Protein AF-A0A376Y5E3-F1 (afdb_monomer)

Nearest PDB structures (foldseek):
  1ylo-assembly1_A  TM=1.004E+00  e=1.502E-27  Shigella flexneri 2a str. 2457T
  5ds0-assembly1_I  TM=9.611E-01  e=4.046E-14  Thaumarchaeota archaeon SCGC AB-539-E09
  5ds0-assembly1_F  TM=9.368E-01  e=1.745E-14  Thaumarchaeota archaeon SCGC AB-539-E09
  5ds0-assembly1_B  TM=9.381E-01  e=6.363E-14  Thaumarchaeota archaeon SCGC AB-539-E09
  5ds0-assembly1_C  TM=9.372E-01  e=5.964E-14  Thaumarchaeota archaeon SCGC AB-539-E09

Structure (mmCIF, N/CA/C/O backbone):
data_AF-A0A376Y5E3-F1
#
_entry.id   AF-A0A376Y5E3-F1
#
loop_
_atom_site.group_PDB
_atom_site.id
_atom_site.type_symbol
_atom_site.label_atom_id
_atom_site.label_alt_id
_atom_site.label_comp_id
_atom_site.label_asym_id
_atom_site.label_entity_id
_atom_site.label_seq_id
_atom_site.pdbx_PDB_ins_code
_atom_site.Cartn_x
_atom_site.Cartn_y
_atom_site.Cartn_z
_atom_site.occupancy
_atom_site.B_iso_or_equiv
_atom_site.auth_seq_id
_atom_site.auth_comp_id
_atom_site.auth_asym_id
_atom_site.auth_atom_id
_atom_site.pdbx_PDB_model_num
ATOM 1 N N . MET A 1 1 ? -12.452 2.217 -2.341 1.00 83.38 1 MET A N 1
ATOM 2 C CA . MET A 1 1 ? -13.025 3.380 -3.061 1.00 83.38 1 MET A CA 1
ATOM 3 C C . MET A 1 1 ? -12.065 3.781 -4.173 1.00 83.38 1 MET A C 1
ATOM 5 O O . MET A 1 1 ? -10.904 3.414 -4.066 1.00 83.38 1 MET A O 1
ATOM 9 N N . ALA A 1 2 ? -12.509 4.518 -5.190 1.00 93.88 2 ALA A N 1
ATOM 10 C CA . ALA A 1 2 ? -11.616 5.167 -6.154 1.00 93.88 2 ALA A CA 1
ATOM 11 C C . ALA A 1 2 ? -11.701 6.690 -5.954 1.00 93.88 2 ALA A C 1
ATOM 13 O O . ALA A 1 2 ? -12.801 7.244 -5.995 1.00 93.88 2 ALA A O 1
ATOM 14 N N . SER A 1 3 ? -10.572 7.344 -5.672 1.00 96.19 3 SER A N 1
ATOM 15 C CA . SER A 1 3 ? -10.446 8.800 -5.514 1.00 96.19 3 SER A CA 1
ATOM 16 C C . SER A 1 3 ? -10.089 9.466 -6.855 1.00 96.19 3 SER A C 1
ATOM 18 O O . SER A 1 3 ? -9.588 8.824 -7.773 1.00 96.19 3 SER A O 1
ATOM 20 N N . SER A 1 4 ? -10.378 10.764 -6.993 1.00 95.75 4 SER A N 1
ATOM 21 C CA . SER A 1 4 ? -10.021 11.565 -8.177 1.00 95.75 4 SER A CA 1
ATOM 22 C C . SER A 1 4 ? -8.809 12.453 -7.906 1.00 95.75 4 SER A C 1
ATOM 24 O O . SER A 1 4 ? -8.643 12.956 -6.798 1.00 95.75 4 SER A O 1
ATOM 26 N N . SER A 1 5 ? -8.044 12.787 -8.948 1.00 95.75 5 SER A N 1
ATOM 27 C CA . SER A 1 5 ? -7.111 13.927 -8.919 1.00 95.75 5 SER A CA 1
ATOM 28 C C . SER A 1 5 ? -6.015 13.844 -7.842 1.00 95.75 5 SER A C 1
ATOM 30 O O . SER A 1 5 ? -5.636 14.871 -7.274 1.00 95.75 5 SER A O 1
ATOM 32 N N . GLU A 1 6 ? -5.525 12.636 -7.560 1.00 95.56 6 GLU A N 1
ATOM 33 C CA . GLU A 1 6 ? -4.389 12.399 -6.659 1.00 95.56 6 GLU A CA 1
ATOM 34 C C . GLU A 1 6 ? -3.111 13.050 -7.225 1.00 95.56 6 GLU A C 1
ATOM 36 O O . GLU A 1 6 ? -2.536 13.922 -6.574 1.00 95.56 6 GLU A O 1
ATOM 41 N N . GLU A 1 7 ? -2.824 12.809 -8.507 1.00 94.44 7 GLU A N 1
ATOM 42 C CA . GLU A 1 7 ? -1.647 13.305 -9.249 1.00 94.44 7 GLU A CA 1
ATOM 43 C C . GLU A 1 7 ? -1.469 14.839 -9.260 1.00 94.44 7 GLU A C 1
ATOM 45 O O . GLU A 1 7 ? -0.416 15.367 -9.614 1.00 94.44 7 GLU A O 1
ATOM 50 N N . VAL A 1 8 ? -2.510 15.596 -8.894 1.00 94.00 8 VAL A N 1
ATOM 51 C CA . VAL A 1 8 ? -2.497 17.072 -8.826 1.00 94.00 8 VAL A CA 1
ATOM 52 C C . VAL A 1 8 ? -2.658 17.608 -7.397 1.00 94.00 8 VAL A C 1
ATOM 54 O O . VAL A 1 8 ? -3.041 18.773 -7.200 1.00 94.00 8 VAL A O 1
ATOM 57 N N . GLY A 1 9 ? -2.390 16.762 -6.398 1.00 89.56 9 GLY A N 1
ATOM 58 C CA . GLY A 1 9 ? -2.278 17.133 -4.988 1.00 89.56 9 GLY A CA 1
ATOM 59 C C . GLY A 1 9 ? -3.261 16.431 -4.051 1.00 89.56 9 GLY A C 1
ATOM 60 O O . GLY A 1 9 ? -3.862 17.109 -3.219 1.00 89.56 9 GLY A O 1
ATOM 61 N N . LEU A 1 10 ? -3.443 15.112 -4.181 1.00 89.19 10 LEU A N 1
ATOM 62 C CA . LEU A 1 10 ? -4.140 14.253 -3.202 1.00 89.19 10 LEU A CA 1
ATOM 63 C C . LEU A 1 10 ? -5.608 14.654 -2.940 1.00 89.19 10 LEU A C 1
ATOM 65 O O . LEU A 1 10 ? -6.164 14.478 -1.850 1.00 89.19 10 LEU A O 1
ATOM 69 N N . ARG A 1 11 ? -6.248 15.292 -3.930 1.00 92.38 11 ARG A N 1
ATOM 70 C CA . ARG A 1 11 ? -7.493 16.054 -3.717 1.00 92.38 11 ARG A CA 1
ATOM 71 C C . ARG A 1 11 ? -8.679 15.145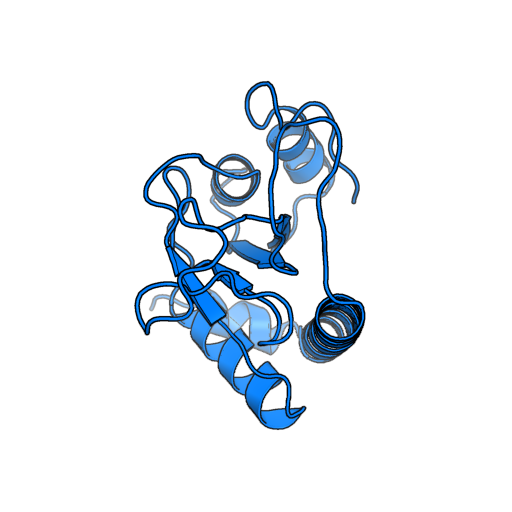 -3.405 1.00 92.38 11 ARG A C 1
ATOM 73 O O . ARG A 1 11 ? -9.452 15.393 -2.475 1.00 92.38 11 ARG A O 1
ATOM 80 N N . GLY A 1 12 ? -8.840 14.092 -4.201 1.00 96.62 12 GLY A N 1
ATOM 81 C CA . GLY A 1 12 ? -9.919 13.125 -4.042 1.00 96.62 12 GLY A CA 1
ATOM 82 C C . GLY A 1 12 ? -9.771 12.295 -2.778 1.00 96.62 12 GLY A C 1
ATOM 83 O O . GLY A 1 12 ? -10.785 12.039 -2.134 1.00 96.62 12 GLY A O 1
ATOM 84 N N . GLY A 1 13 ? -8.544 11.939 -2.381 1.00 96.62 13 GLY A N 1
ATOM 85 C CA . GLY A 1 13 ? -8.288 11.234 -1.125 1.00 96.62 13 GLY A CA 1
ATOM 86 C C . GLY A 1 13 ? -8.876 11.985 0.067 1.00 96.62 13 GLY A C 1
ATOM 87 O O . GLY A 1 13 ? -9.609 11.409 0.872 1.00 96.62 13 GLY A O 1
ATOM 88 N N . GLN A 1 14 ? -8.680 13.304 0.120 1.00 96.88 14 GLN A N 1
ATOM 89 C CA . GLN A 1 14 ? -9.198 14.138 1.205 1.00 96.88 14 GLN A CA 1
ATOM 90 C C . GLN A 1 14 ? -10.737 14.181 1.272 1.00 96.88 14 GLN A C 1
ATOM 92 O O . GLN A 1 14 ? -11.332 14.139 2.350 1.00 96.88 14 GLN A O 1
ATOM 97 N N . THR A 1 15 ? -11.405 14.318 0.127 1.00 97.56 15 THR A N 1
ATOM 98 C CA . THR A 1 15 ? -12.873 14.450 0.075 1.00 97.56 15 THR A CA 1
ATOM 99 C C . THR A 1 15 ? -13.569 13.107 0.260 1.00 97.56 15 THR A C 1
ATOM 101 O O . THR A 1 15 ? -14.512 13.010 1.047 1.00 97.56 15 THR A O 1
ATOM 104 N N . ALA A 1 16 ? -13.069 12.059 -0.392 1.00 97.94 16 ALA A N 1
ATOM 105 C CA . ALA A 1 16 ? -13.627 10.719 -0.296 1.00 97.94 16 ALA A CA 1
ATOM 106 C C . ALA A 1 16 ? -13.464 10.131 1.115 1.00 97.94 16 ALA A C 1
ATOM 108 O O . ALA A 1 16 ? -14.412 9.550 1.642 1.00 97.94 16 ALA A O 1
ATOM 109 N N . THR A 1 17 ? -12.325 10.361 1.781 1.00 98.38 17 THR A N 1
ATOM 110 C CA . THR A 1 17 ? -12.116 9.882 3.161 1.00 98.38 17 THR A CA 1
ATOM 111 C C . THR A 1 17 ? -13.077 10.537 4.138 1.00 98.38 17 THR A C 1
ATOM 113 O O . THR A 1 17 ? -13.621 9.850 4.993 1.00 98.38 17 THR A O 1
ATOM 116 N N . ARG A 1 18 ? -13.369 11.838 3.993 1.00 97.75 18 ARG A N 1
ATOM 117 C CA . ARG A 1 18 ? -14.396 12.496 4.821 1.00 97.75 18 ARG A CA 1
ATOM 118 C C . ARG A 1 18 ? -15.781 11.898 4.595 1.00 97.75 18 ARG A C 1
ATOM 120 O O . ARG A 1 18 ? -16.518 11.709 5.554 1.00 97.75 18 ARG A O 1
ATOM 127 N N . ALA A 1 19 ? -16.127 11.598 3.345 1.00 98.06 19 ALA A N 1
ATOM 128 C CA . ALA A 1 19 ? -17.429 11.025 3.016 1.00 98.06 19 ALA A CA 1
ATOM 129 C C . ALA A 1 19 ? -17.612 9.616 3.608 1.00 98.06 19 ALA A C 1
ATOM 131 O O . ALA A 1 19 ? -18.706 9.284 4.055 1.00 98.06 19 ALA A O 1
ATOM 132 N N . VAL A 1 20 ? -16.549 8.804 3.626 1.00 98.38 20 VAL A N 1
ATOM 133 C CA . VAL A 1 20 ? -16.571 7.434 4.169 1.00 98.38 20 VAL A CA 1
ATOM 134 C C . VAL A 1 20 ? -16.375 7.399 5.689 1.00 98.38 20 VAL A C 1
ATOM 136 O O . VAL A 1 20 ? -17.001 6.581 6.351 1.00 98.38 20 VAL A O 1
ATOM 139 N N . SER A 1 21 ? -15.530 8.277 6.237 1.00 98.19 21 SER A N 1
ATOM 140 C CA . SER A 1 21 ? -15.125 8.321 7.653 1.00 98.19 21 SER A CA 1
ATOM 141 C C . SER A 1 21 ? -14.654 6.960 8.214 1.00 98.19 21 SER A C 1
ATOM 143 O O . SER A 1 21 ? -15.299 6.420 9.111 1.00 98.19 21 SER A O 1
ATOM 145 N N . PRO A 1 22 ? -13.562 6.370 7.681 1.00 98.25 22 PRO A N 1
ATOM 146 C CA . PRO A 1 22 ? -13.110 5.034 8.075 1.00 98.25 22 PRO A CA 1
ATOM 147 C C . PRO A 1 22 ? -12.326 5.014 9.400 1.00 98.25 22 PRO A C 1
ATOM 149 O O . PRO A 1 22 ? -11.613 5.963 9.719 1.00 98.25 22 PRO A O 1
ATOM 152 N N . ASP A 1 23 ? -12.377 3.879 10.107 1.00 98.50 23 ASP A N 1
ATOM 153 C CA . ASP A 1 23 ? -11.571 3.624 11.315 1.00 98.50 23 ASP A CA 1
ATOM 154 C C . ASP A 1 23 ? -10.107 3.250 10.999 1.00 98.50 23 ASP A C 1
ATOM 156 O O . ASP A 1 23 ? -9.210 3.498 11.799 1.00 98.50 23 ASP A O 1
ATOM 160 N N . VAL A 1 24 ? -9.858 2.636 9.836 1.00 98.56 24 VAL A N 1
ATOM 161 C CA . VAL A 1 24 ? -8.529 2.273 9.307 1.00 98.56 24 VAL A CA 1
ATOM 162 C C . VAL A 1 24 ? -8.554 2.437 7.790 1.00 98.56 24 VAL A C 1
ATOM 164 O O . VAL A 1 24 ? -9.556 2.112 7.149 1.00 98.56 24 VAL A O 1
ATOM 167 N N . ALA A 1 25 ? -7.451 2.894 7.197 1.00 98.62 25 ALA A N 1
ATOM 168 C CA . ALA A 1 25 ? -7.308 3.006 5.750 1.00 98.62 25 ALA A CA 1
ATOM 169 C C . ALA A 1 25 ? -6.084 2.245 5.219 1.00 98.62 25 ALA A C 1
ATOM 171 O O . ALA A 1 25 ? -4.981 2.324 5.757 1.00 98.62 25 ALA A O 1
ATOM 172 N N . ILE A 1 26 ? -6.284 1.539 4.107 1.00 98.69 26 ILE A N 1
ATOM 173 C CA . ILE A 1 26 ? -5.211 0.969 3.291 1.00 98.69 26 ILE A CA 1
ATOM 174 C C . ILE A 1 26 ? -5.255 1.696 1.950 1.00 98.69 26 ILE A C 1
ATOM 176 O O . ILE A 1 26 ? -6.229 1.566 1.204 1.00 98.69 26 ILE A O 1
ATOM 180 N N . VAL A 1 27 ? -4.227 2.489 1.668 1.00 98.69 27 VAL A N 1
ATOM 181 C CA . VAL A 1 27 ? -4.064 3.198 0.396 1.00 98.69 27 VAL A CA 1
ATOM 182 C C . VAL A 1 27 ? -3.256 2.317 -0.546 1.00 98.69 27 VAL A C 1
ATOM 184 O O . VAL A 1 27 ? -2.221 1.773 -0.162 1.00 98.69 27 VAL A O 1
ATOM 187 N N . LEU A 1 28 ? -3.756 2.155 -1.771 1.00 98.62 28 LEU A N 1
ATOM 188 C CA . LEU A 1 28 ? -3.083 1.380 -2.804 1.00 98.62 28 LEU A CA 1
ATOM 189 C C . LEU A 1 28 ? -2.373 2.311 -3.770 1.00 98.62 28 LEU A C 1
ATOM 191 O O . LEU A 1 28 ? -3.033 3.134 -4.398 1.00 98.62 28 LEU A O 1
ATOM 195 N N . ASP A 1 29 ? -1.060 2.150 -3.891 1.00 98.00 29 ASP A N 1
ATOM 196 C CA . ASP A 1 29 ? -0.233 2.954 -4.787 1.00 98.00 29 ASP A CA 1
ATOM 197 C C . ASP A 1 29 ? 0.961 2.147 -5.319 1.00 98.00 29 ASP A C 1
ATOM 199 O O . ASP A 1 29 ? 1.304 1.088 -4.785 1.00 98.00 29 ASP A O 1
ATOM 203 N N . THR A 1 30 ? 1.591 2.621 -6.389 1.00 98.25 30 THR A N 1
ATOM 204 C CA . THR A 1 30 ? 2.748 1.982 -7.020 1.00 98.25 30 THR A CA 1
ATOM 205 C C . THR A 1 30 ? 3.944 2.923 -7.076 1.00 98.25 30 THR A C 1
ATOM 207 O O . THR A 1 30 ? 3.831 4.140 -7.010 1.00 98.25 30 THR A O 1
ATOM 210 N N . ALA A 1 31 ? 5.130 2.346 -7.212 1.00 98.12 31 ALA A N 1
ATOM 211 C CA . ALA A 1 31 ? 6.371 3.080 -7.341 1.00 98.12 31 ALA A CA 1
ATOM 212 C C . ALA A 1 31 ? 7.387 2.242 -8.110 1.00 98.12 31 ALA A C 1
ATOM 214 O O . ALA A 1 31 ? 7.376 1.008 -8.075 1.00 98.12 31 ALA A O 1
ATOM 215 N N . CYS A 1 32 ? 8.309 2.942 -8.764 1.00 97.81 32 CYS A N 1
ATOM 216 C CA . CYS A 1 32 ? 9.442 2.342 -9.448 1.00 97.81 32 CYS A CA 1
ATOM 217 C C . CYS A 1 32 ? 10.771 2.831 -8.866 1.00 97.81 32 CYS A C 1
ATOM 219 O O . CYS A 1 32 ? 10.876 3.932 -8.309 1.00 97.81 32 CYS A O 1
ATOM 221 N N . TRP A 1 33 ? 11.814 2.014 -9.002 1.00 98.06 33 TRP A N 1
ATOM 222 C CA . TRP A 1 33 ? 13.179 2.413 -8.661 1.00 98.06 33 TRP A CA 1
ATOM 223 C C . TRP A 1 33 ? 13.820 3.198 -9.806 1.00 98.06 33 TRP A C 1
ATOM 225 O O . TRP A 1 33 ? 13.726 2.806 -10.968 1.00 98.06 33 TRP A O 1
ATOM 235 N N . ALA A 1 34 ? 14.519 4.289 -9.483 1.00 96.88 34 ALA A N 1
ATOM 236 C CA . ALA A 1 34 ? 15.113 5.169 -10.494 1.00 96.88 34 ALA A CA 1
ATOM 237 C C . ALA A 1 34 ? 16.171 4.456 -11.360 1.00 96.88 34 ALA A C 1
ATOM 239 O O . ALA A 1 34 ? 16.271 4.701 -12.562 1.00 96.88 34 ALA A O 1
ATOM 240 N N . LYS A 1 35 ? 16.955 3.545 -10.767 1.00 97.69 35 LYS A N 1
ATOM 241 C CA . LYS A 1 35 ? 17.944 2.725 -11.481 1.00 97.69 35 LYS A CA 1
ATOM 242 C C . LYS A 1 35 ? 17.311 1.391 -11.879 1.00 97.69 35 LYS A C 1
ATOM 244 O O . LYS A 1 35 ? 17.498 0.390 -11.206 1.00 97.69 35 LYS A O 1
ATOM 249 N N . ASN A 1 36 ? 16.561 1.378 -12.976 1.00 96.19 36 ASN A N 1
ATOM 250 C CA . ASN A 1 36 ? 15.647 0.287 -13.361 1.00 96.19 36 ASN A CA 1
ATOM 251 C C . ASN A 1 36 ? 16.210 -1.158 -13.328 1.00 96.19 36 ASN A C 1
ATOM 253 O O . ASN A 1 36 ? 15.452 -2.111 -13.160 1.00 96.19 36 ASN A O 1
ATOM 257 N N . PHE A 1 37 ? 17.522 -1.329 -13.517 1.00 98.00 37 PHE A N 1
ATOM 258 C CA . PHE A 1 37 ? 18.202 -2.634 -13.545 1.00 98.00 37 PHE A CA 1
ATOM 259 C C . PHE A 1 37 ? 19.143 -2.869 -12.350 1.00 98.00 37 PHE A C 1
ATOM 261 O O . PHE A 1 37 ? 19.930 -3.811 -12.358 1.00 98.00 37 PHE A O 1
ATOM 268 N N . ASP A 1 38 ? 19.086 -2.014 -11.329 1.00 98.31 38 ASP A N 1
ATOM 269 C CA . ASP A 1 38 ? 19.778 -2.220 -10.058 1.00 98.31 38 ASP A CA 1
ATOM 270 C C . ASP A 1 38 ? 18.933 -3.134 -9.164 1.00 98.31 38 ASP A C 1
ATOM 272 O O . ASP A 1 38 ? 17.885 -2.723 -8.672 1.00 98.31 38 ASP A O 1
ATOM 276 N N . TYR A 1 39 ? 19.377 -4.375 -8.973 1.00 98.06 39 TYR A N 1
ATOM 277 C CA . TYR A 1 39 ? 18.728 -5.362 -8.097 1.00 98.06 39 TYR A CA 1
ATOM 278 C C . TYR A 1 39 ? 19.460 -5.527 -6.759 1.00 98.06 39 TYR A C 1
ATOM 280 O O . TYR A 1 39 ? 19.290 -6.531 -6.068 1.00 98.06 39 TYR A O 1
ATOM 288 N N . GLY A 1 40 ? 20.312 -4.561 -6.400 1.00 98.00 40 GLY A N 1
ATOM 289 C CA . GLY A 1 40 ? 20.994 -4.545 -5.113 1.00 98.00 40 GLY A CA 1
ATOM 290 C C . GLY A 1 40 ? 20.030 -4.374 -3.936 1.00 98.00 40 GLY A C 1
ATOM 291 O O . GLY A 1 40 ? 18.867 -4.005 -4.095 1.00 98.00 40 GLY A O 1
ATOM 292 N N . ALA A 1 41 ? 20.547 -4.584 -2.724 1.00 97.44 41 ALA A N 1
ATOM 293 C CA . ALA A 1 41 ? 19.765 -4.555 -1.485 1.00 97.44 41 ALA A CA 1
ATOM 294 C C . ALA A 1 41 ? 19.080 -3.208 -1.182 1.00 97.44 41 ALA A C 1
ATOM 296 O O . ALA A 1 41 ? 18.189 -3.167 -0.348 1.00 97.44 41 ALA A O 1
ATOM 297 N N . ALA A 1 42 ? 19.490 -2.120 -1.841 1.00 97.62 42 ALA A N 1
ATOM 298 C CA . ALA A 1 42 ? 18.861 -0.809 -1.693 1.00 97.62 42 ALA A CA 1
ATOM 299 C C . ALA A 1 42 ? 17.545 -0.671 -2.478 1.00 97.62 42 ALA A C 1
ATOM 301 O O . ALA A 1 42 ? 16.775 0.248 -2.212 1.00 97.62 42 ALA A O 1
ATOM 302 N N . ASN A 1 43 ? 17.298 -1.534 -3.470 1.00 98.44 43 ASN A N 1
ATOM 303 C CA . ASN A 1 43 ? 16.088 -1.476 -4.277 1.00 98.44 43 ASN A CA 1
ATOM 304 C C . ASN A 1 43 ? 14.990 -2.351 -3.656 1.00 98.44 43 ASN A C 1
ATOM 306 O O . ASN A 1 43 ? 14.996 -3.570 -3.832 1.00 98.44 43 ASN A O 1
ATOM 310 N N . HIS A 1 44 ? 14.022 -1.711 -3.003 1.00 98.44 44 HIS A N 1
ATOM 311 C CA . HIS A 1 44 ? 12.822 -2.342 -2.438 1.00 98.44 44 HIS A CA 1
ATOM 312 C C . HIS A 1 44 ? 11.583 -2.193 -3.343 1.00 98.44 44 HIS A C 1
ATOM 314 O O . HIS A 1 44 ? 10.447 -2.256 -2.884 1.00 98.44 44 HIS A O 1
ATOM 320 N N . ARG A 1 45 ? 11.793 -1.970 -4.646 1.00 98.50 45 ARG A N 1
ATOM 321 C CA . ARG A 1 45 ? 10.748 -1.817 -5.674 1.00 98.50 45 ARG A CA 1
ATOM 322 C C . ARG A 1 45 ? 11.003 -2.765 -6.843 1.00 98.50 45 ARG A C 1
ATOM 324 O O . ARG A 1 45 ? 10.896 -2.392 -8.014 1.00 98.50 45 ARG A O 1
ATOM 331 N N . GLN A 1 46 ? 11.436 -3.984 -6.540 1.00 98.81 46 GLN A N 1
ATOM 332 C CA . GLN A 1 46 ? 11.750 -4.987 -7.549 1.00 98.81 46 GLN A CA 1
ATOM 333 C C . GLN A 1 46 ? 10.481 -5.756 -7.908 1.00 98.81 46 GLN A C 1
ATOM 335 O O . GLN A 1 46 ? 9.917 -6.451 -7.066 1.00 98.81 46 GLN A O 1
ATOM 340 N N . ILE A 1 47 ? 10.037 -5.644 -9.161 1.00 98.75 47 ILE A N 1
ATOM 341 C CA . ILE A 1 47 ? 8.933 -6.471 -9.659 1.00 98.75 47 ILE A CA 1
ATOM 342 C C . ILE A 1 47 ? 9.297 -7.960 -9.545 1.00 98.75 47 ILE A C 1
ATOM 344 O O . ILE A 1 47 ? 10.426 -8.349 -9.853 1.00 98.75 47 ILE A O 1
ATOM 348 N N . GLY A 1 48 ? 8.346 -8.772 -9.101 1.00 98.69 48 GLY A N 1
ATOM 349 C CA . GLY A 1 48 ? 8.493 -10.198 -8.833 1.00 98.69 48 GLY A CA 1
ATOM 350 C C . GLY A 1 48 ? 8.937 -10.531 -7.404 1.00 98.69 48 GLY A C 1
ATOM 351 O O . GLY A 1 48 ? 8.922 -11.710 -7.049 1.00 98.69 48 GLY A O 1
ATOM 352 N N . ASN A 1 49 ? 9.311 -9.554 -6.572 1.00 98.69 49 ASN A N 1
ATOM 353 C CA . ASN A 1 49 ? 9.749 -9.795 -5.189 1.00 98.69 49 ASN A CA 1
ATOM 354 C C . ASN A 1 49 ? 8.626 -9.605 -4.151 1.00 98.69 49 ASN A C 1
ATOM 356 O O . ASN A 1 49 ? 8.901 -9.571 -2.952 1.00 98.69 49 ASN A O 1
ATOM 360 N N . GLY A 1 50 ? 7.370 -9.520 -4.596 1.00 98.81 50 GLY A N 1
ATOM 361 C CA . GLY A 1 50 ? 6.199 -9.336 -3.746 1.00 98.81 50 GLY A CA 1
ATOM 362 C C . GLY A 1 50 ? 5.787 -7.872 -3.571 1.00 98.81 50 GLY A C 1
ATOM 363 O O . GLY A 1 50 ? 6.506 -6.959 -3.991 1.00 98.81 50 GLY A O 1
ATOM 364 N N . PRO A 1 51 ? 4.613 -7.624 -2.963 1.00 98.88 51 PRO A N 1
ATOM 365 C CA . PRO A 1 51 ? 4.100 -6.275 -2.773 1.00 98.88 51 PRO A CA 1
ATOM 366 C C . PRO A 1 51 ? 5.009 -5.390 -1.918 1.00 98.88 51 PRO A C 1
ATOM 368 O O . PRO A 1 51 ? 5.685 -5.850 -0.996 1.00 98.88 51 PRO A O 1
ATOM 371 N N . MET A 1 52 ? 4.981 -4.093 -2.194 1.00 98.81 52 MET A N 1
ATOM 372 C CA . MET A 1 52 ? 5.619 -3.094 -1.350 1.00 98.81 52 MET A CA 1
ATOM 373 C C . MET A 1 52 ? 4.750 -2.803 -0.128 1.00 98.81 52 MET A C 1
ATOM 375 O O . MET A 1 52 ? 3.530 -2.654 -0.240 1.00 98.81 52 MET A O 1
ATOM 379 N N . LEU A 1 53 ? 5.405 -2.652 1.019 1.00 98.81 53 LEU A N 1
ATOM 380 C CA . LEU A 1 53 ? 4.861 -2.041 2.224 1.00 98.81 53 LEU A CA 1
AT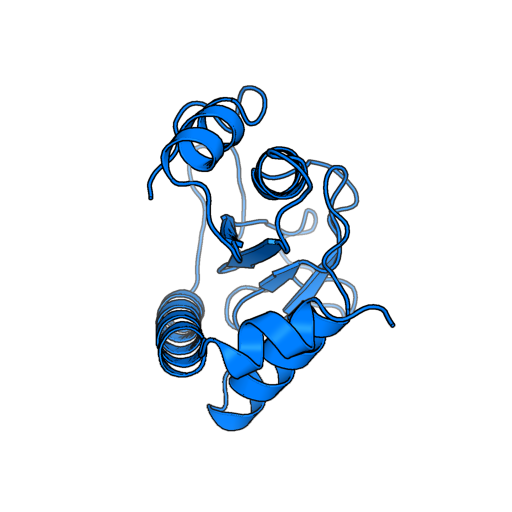OM 381 C C . LEU A 1 53 ? 5.612 -0.730 2.450 1.00 98.81 53 LEU A C 1
ATOM 383 O O . LEU A 1 53 ? 6.806 -0.738 2.750 1.00 98.81 53 LEU A O 1
ATOM 387 N N . VAL A 1 54 ? 4.934 0.400 2.276 1.00 98.69 54 VAL A N 1
ATOM 388 C CA . VAL A 1 54 ? 5.579 1.713 2.357 1.00 98.69 54 VAL A CA 1
ATOM 389 C C . VAL A 1 54 ? 5.641 2.141 3.819 1.00 98.69 54 VAL A C 1
ATOM 391 O O . VAL A 1 54 ? 4.621 2.440 4.442 1.00 98.69 54 VAL A O 1
ATOM 394 N N . LEU A 1 55 ? 6.852 2.174 4.374 1.00 98.69 55 LEU A N 1
ATOM 395 C CA . LEU A 1 55 ? 7.088 2.592 5.756 1.00 98.69 55 LEU A CA 1
ATOM 396 C C . LEU A 1 55 ? 6.946 4.109 5.917 1.00 98.69 55 LEU A C 1
ATOM 398 O O . LEU A 1 55 ? 6.474 4.595 6.946 1.00 98.69 55 LEU A O 1
ATOM 402 N N . SER A 1 56 ? 7.349 4.864 4.894 1.00 98.62 56 SER A N 1
ATOM 403 C CA . SER A 1 56 ? 7.201 6.318 4.868 1.00 98.62 56 SER A CA 1
ATOM 404 C C . SER A 1 56 ? 7.287 6.891 3.458 1.00 98.62 56 SER A C 1
ATOM 406 O O . SER A 1 56 ? 8.082 6.415 2.645 1.00 98.62 56 SER A O 1
ATOM 408 N N . ASP A 1 57 ? 6.587 7.995 3.233 1.00 98.19 57 ASP A N 1
ATOM 409 C CA . ASP A 1 57 ? 6.779 8.914 2.112 1.00 98.19 57 ASP A CA 1
ATOM 410 C C . ASP A 1 57 ? 6.883 10.371 2.619 1.00 98.19 57 ASP A C 1
ATOM 412 O O . ASP A 1 57 ? 7.020 10.610 3.823 1.00 98.19 57 ASP A O 1
ATOM 416 N N . LYS A 1 58 ? 6.864 11.381 1.736 1.00 97.00 58 LYS A N 1
ATOM 417 C CA . LYS A 1 58 ? 6.950 12.798 2.161 1.00 97.00 58 LYS A CA 1
ATOM 418 C C . LYS A 1 58 ? 5.746 13.304 2.957 1.00 97.00 58 LYS A C 1
ATOM 420 O O . LYS A 1 58 ? 5.813 14.399 3.513 1.00 97.00 58 LYS A O 1
ATOM 425 N N . SER A 1 59 ? 4.657 12.556 2.964 1.00 97.56 59 SER A N 1
ATOM 426 C CA . SER A 1 59 ? 3.344 12.952 3.454 1.00 97.56 59 SER A CA 1
ATOM 427 C C . SER A 1 59 ? 2.808 12.056 4.574 1.00 97.56 59 SER A C 1
ATOM 429 O O . SER A 1 59 ? 1.974 12.520 5.345 1.00 97.56 59 SER A O 1
ATOM 431 N N . LEU A 1 60 ? 3.298 10.820 4.707 1.00 98.38 60 LEU A N 1
ATOM 432 C CA . LEU A 1 60 ? 2.885 9.852 5.723 1.00 98.38 60 LEU A CA 1
ATOM 433 C C . LEU A 1 60 ? 4.091 9.067 6.260 1.00 98.38 60 LEU A C 1
ATOM 435 O O . LEU A 1 60 ? 4.921 8.580 5.496 1.00 98.38 60 LEU A O 1
ATOM 439 N N . ILE A 1 61 ? 4.132 8.869 7.578 1.00 98.75 61 ILE A N 1
ATOM 440 C CA . ILE A 1 61 ? 4.908 7.800 8.222 1.00 98.75 61 ILE A CA 1
ATOM 441 C C . ILE A 1 61 ? 3.896 6.779 8.739 1.00 98.75 61 ILE A C 1
ATOM 443 O O . ILE A 1 61 ? 3.021 7.132 9.534 1.00 98.75 61 ILE A O 1
ATOM 447 N N . ALA A 1 62 ? 3.985 5.534 8.274 1.00 98.69 62 ALA A N 1
ATOM 448 C CA . ALA A 1 62 ? 3.009 4.509 8.617 1.00 98.69 62 ALA A CA 1
ATOM 449 C C . ALA A 1 62 ? 3.097 4.138 10.117 1.00 98.69 62 ALA A C 1
ATOM 451 O O . ALA A 1 62 ? 4.202 4.034 10.659 1.00 98.69 62 ALA A O 1
ATOM 452 N N . PRO A 1 63 ? 1.965 3.914 10.818 1.00 98.69 63 PRO A N 1
ATOM 453 C CA . PRO A 1 63 ? 1.985 3.523 12.225 1.00 98.69 63 PRO A CA 1
ATOM 454 C C . PRO A 1 63 ? 2.699 2.173 12.418 1.00 98.69 63 PRO A C 1
ATOM 456 O O . PRO A 1 63 ? 2.255 1.183 11.831 1.00 98.69 63 PRO A O 1
ATOM 459 N N . PRO A 1 64 ? 3.717 2.068 13.296 1.00 98.56 64 PRO A N 1
ATOM 460 C CA . PRO A 1 64 ? 4.475 0.824 13.470 1.00 98.56 64 PRO A CA 1
ATOM 461 C C . PRO A 1 64 ? 3.623 -0.382 13.889 1.00 98.56 64 PRO A C 1
ATOM 463 O O . PRO A 1 64 ? 3.888 -1.507 13.477 1.00 98.56 64 PRO A O 1
ATOM 466 N N . LYS A 1 65 ? 2.563 -0.159 14.683 1.00 98.62 65 LYS A N 1
ATOM 467 C CA . LYS A 1 65 ? 1.608 -1.219 15.054 1.00 98.62 65 LYS A CA 1
ATOM 468 C C . LYS A 1 65 ? 0.883 -1.783 13.830 1.00 98.62 65 LYS A C 1
ATOM 470 O O . LYS A 1 65 ? 0.686 -2.991 13.738 1.00 98.62 65 LYS A O 1
ATOM 475 N N . LEU A 1 66 ? 0.500 -0.912 12.895 1.00 98.75 66 LEU A N 1
ATOM 476 C CA . LEU A 1 66 ? -0.224 -1.298 11.687 1.00 98.75 66 LEU A CA 1
ATOM 477 C C . LEU A 1 66 ? 0.699 -2.016 10.696 1.00 98.75 66 LEU A C 1
ATOM 479 O O . LEU A 1 66 ? 0.307 -3.049 10.160 1.00 98.75 66 LEU A O 1
ATOM 483 N N . THR A 1 67 ? 1.929 -1.532 10.494 1.00 98.81 67 THR A N 1
ATOM 484 C CA . THR A 1 67 ? 2.905 -2.205 9.618 1.00 98.81 67 THR A CA 1
ATOM 485 C C . THR A 1 67 ? 3.296 -3.579 10.160 1.00 98.81 67 THR A C 1
ATOM 487 O O . THR A 1 67 ? 3.255 -4.548 9.409 1.00 98.81 67 THR A O 1
ATOM 490 N N . ALA A 1 68 ? 3.560 -3.705 11.465 1.00 98.81 68 ALA A N 1
ATOM 491 C CA . ALA A 1 68 ? 3.898 -4.990 12.086 1.00 98.81 68 ALA A CA 1
ATOM 492 C C . ALA A 1 68 ? 2.751 -6.014 11.993 1.00 98.81 68 ALA A C 1
ATOM 494 O O . ALA A 1 68 ? 2.974 -7.210 11.787 1.00 98.81 68 ALA A O 1
ATOM 495 N N . TRP A 1 69 ? 1.502 -5.553 12.118 1.00 98.81 69 TRP A N 1
ATOM 496 C CA . TRP A 1 69 ? 0.336 -6.411 11.919 1.00 98.81 69 TRP A CA 1
ATOM 497 C C . TRP A 1 69 ? 0.214 -6.879 10.465 1.00 98.81 69 TRP A C 1
ATOM 499 O O . TRP A 1 69 ? 0.012 -8.070 10.226 1.00 98.81 69 TRP A O 1
ATOM 509 N N . VAL A 1 70 ? 0.410 -5.981 9.493 1.00 98.88 70 VAL A N 1
ATOM 510 C CA . VAL A 1 70 ? 0.448 -6.341 8.066 1.00 98.88 70 VAL A CA 1
ATOM 511 C C . VAL A 1 70 ? 1.532 -7.384 7.787 1.00 98.88 70 VAL A C 1
ATOM 513 O O . VAL A 1 70 ? 1.251 -8.382 7.125 1.00 98.88 70 VAL A O 1
ATOM 516 N N . GLU A 1 71 ? 2.745 -7.183 8.302 1.00 98.88 71 GLU A N 1
ATOM 517 C CA . GLU A 1 71 ? 3.870 -8.115 8.149 1.00 98.88 71 GLU A CA 1
ATOM 518 C C . GLU A 1 71 ? 3.549 -9.492 8.735 1.00 98.88 71 GLU A C 1
ATOM 520 O O . GLU A 1 71 ? 3.830 -10.510 8.104 1.00 98.88 71 GLU A O 1
ATOM 525 N N . THR A 1 72 ? 2.900 -9.530 9.903 1.00 98.88 72 THR A N 1
ATOM 526 C CA . THR A 1 72 ? 2.459 -10.781 10.538 1.00 98.88 72 THR A CA 1
ATOM 527 C C . THR A 1 72 ? 1.474 -11.528 9.642 1.00 98.88 72 THR A C 1
ATOM 529 O O . THR A 1 72 ? 1.671 -12.709 9.357 1.00 98.88 72 THR A O 1
ATOM 532 N N . VAL A 1 73 ? 0.447 -10.840 9.133 1.00 98.88 73 VAL A N 1
ATOM 533 C CA . VAL A 1 73 ? -0.545 -11.456 8.238 1.00 98.88 73 VAL A CA 1
ATOM 534 C C . VAL A 1 73 ? 0.104 -11.926 6.938 1.00 98.88 73 VAL A C 1
ATOM 536 O O . VAL A 1 73 ? -0.198 -13.025 6.479 1.00 98.88 73 VAL A O 1
ATOM 539 N N . ALA A 1 74 ? 1.006 -11.135 6.354 1.00 98.88 74 ALA A N 1
ATOM 540 C CA . ALA A 1 74 ? 1.727 -11.503 5.138 1.00 98.88 74 ALA A CA 1
ATOM 541 C C . ALA A 1 74 ? 2.591 -12.757 5.344 1.00 98.88 74 ALA A C 1
ATOM 543 O O . ALA A 1 74 ? 2.543 -13.675 4.521 1.00 98.88 74 ALA A O 1
ATOM 544 N N . ALA A 1 75 ? 3.303 -12.840 6.472 1.00 98.88 75 ALA A N 1
ATOM 545 C CA . ALA A 1 75 ? 4.091 -14.009 6.845 1.00 98.88 75 ALA A CA 1
ATOM 546 C C . ALA A 1 75 ? 3.219 -15.265 7.033 1.00 98.88 75 ALA A C 1
ATOM 548 O O . ALA A 1 75 ? 3.579 -16.326 6.525 1.00 98.88 75 ALA A O 1
ATOM 549 N N . GLU A 1 76 ? 2.055 -15.152 7.686 1.00 98.81 76 GLU A N 1
ATOM 550 C CA . GLU A 1 76 ? 1.111 -16.270 7.871 1.00 98.81 76 GLU A CA 1
ATOM 551 C C . GLU A 1 76 ? 0.634 -16.879 6.546 1.00 98.81 76 GLU A C 1
ATOM 553 O O . GLU A 1 76 ? 0.465 -18.094 6.444 1.00 98.81 76 GLU A O 1
ATOM 558 N N . ILE A 1 77 ? 0.393 -16.044 5.531 1.00 98.75 77 ILE A N 1
ATOM 559 C CA . ILE A 1 77 ? -0.117 -16.488 4.225 1.00 98.75 77 ILE A CA 1
ATOM 560 C C . ILE A 1 77 ? 0.992 -16.738 3.190 1.00 98.75 77 ILE A C 1
ATOM 562 O O . ILE A 1 77 ? 0.685 -17.054 2.039 1.00 98.75 77 ILE A O 1
ATOM 566 N N . GLY A 1 78 ? 2.262 -16.582 3.578 1.00 98.62 78 GLY A N 1
ATOM 567 C CA . GLY A 1 78 ? 3.422 -16.797 2.711 1.00 98.62 78 GLY A CA 1
ATOM 568 C C . GLY A 1 78 ? 3.603 -15.750 1.605 1.00 98.62 78 GLY A C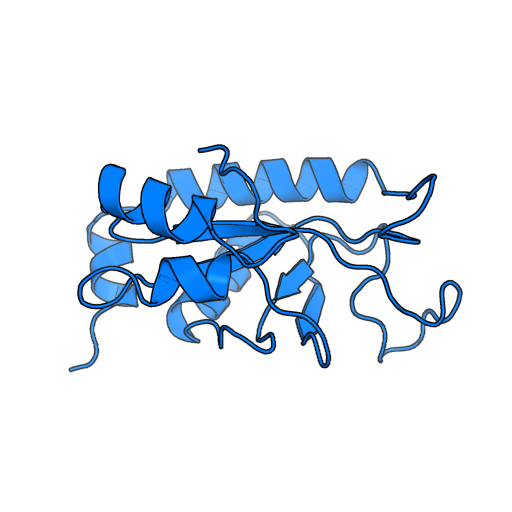 1
ATOM 569 O O . GLY A 1 78 ? 4.149 -16.074 0.549 1.00 98.62 78 GLY A O 1
ATOM 570 N N . VAL A 1 79 ? 3.143 -14.512 1.813 1.00 98.88 79 VAL A N 1
ATOM 571 C CA . VAL A 1 79 ? 3.349 -13.397 0.874 1.00 98.88 79 VAL A CA 1
ATOM 572 C C . VAL A 1 79 ? 4.599 -12.608 1.288 1.00 98.88 79 VAL A C 1
ATOM 574 O O . VAL A 1 79 ? 4.607 -12.028 2.374 1.00 98.88 79 VAL A O 1
ATOM 577 N N . PRO A 1 80 ? 5.661 -12.562 0.458 1.00 98.75 80 PRO A N 1
ATOM 578 C CA . PRO A 1 80 ? 6.824 -11.727 0.739 1.00 98.75 80 PRO A CA 1
ATOM 579 C C . PRO A 1 80 ? 6.466 -10.246 0.595 1.00 98.75 80 PRO A C 1
ATOM 581 O O . PRO A 1 80 ? 5.639 -9.885 -0.240 1.00 98.75 80 PRO A O 1
ATOM 584 N N . LEU A 1 81 ? 7.116 -9.392 1.386 1.00 98.88 81 LEU A N 1
ATOM 585 C CA . LEU A 1 81 ? 6.949 -7.943 1.330 1.00 98.88 81 LEU A CA 1
ATOM 586 C C . LEU A 1 81 ? 8.285 -7.244 1.103 1.00 98.88 81 LEU A C 1
ATOM 588 O O . LEU A 1 81 ? 9.323 -7.669 1.610 1.00 98.88 81 LEU A O 1
ATOM 592 N N . GLN A 1 82 ? 8.230 -6.126 0.386 1.00 98.75 82 GLN A N 1
ATOM 593 C CA . GLN A 1 82 ? 9.345 -5.201 0.234 1.00 98.75 82 GLN A CA 1
ATOM 594 C C . GLN A 1 82 ? 9.060 -3.946 1.061 1.00 98.75 82 GLN A C 1
ATOM 596 O O . GLN A 1 82 ? 8.201 -3.144 0.700 1.00 98.75 82 GLN A O 1
ATOM 601 N N . ALA A 1 83 ? 9.751 -3.785 2.188 1.00 98.50 83 ALA A N 1
ATOM 602 C CA . ALA A 1 83 ? 9.622 -2.587 3.011 1.00 98.50 83 ALA A CA 1
ATOM 603 C C . ALA A 1 83 ? 10.341 -1.415 2.326 1.00 98.50 83 ALA A C 1
ATOM 605 O O . ALA A 1 83 ? 11.567 -1.425 2.221 1.00 98.50 83 ALA A O 1
ATOM 606 N N . ASP A 1 84 ? 9.586 -0.431 1.838 1.00 97.81 84 ASP A N 1
ATOM 607 C CA . ASP A 1 84 ? 10.124 0.673 1.039 1.00 97.81 84 ASP A CA 1
ATOM 608 C C . ASP A 1 84 ? 9.913 2.042 1.696 1.00 97.81 84 ASP A C 1
ATOM 610 O O . ASP A 1 84 ? 9.015 2.247 2.517 1.00 97.81 84 ASP A O 1
ATOM 614 N N . MET A 1 85 ? 10.762 2.998 1.318 1.00 96.81 85 MET A N 1
ATOM 615 C CA . MET A 1 85 ? 10.689 4.387 1.761 1.00 96.81 85 MET A CA 1
ATOM 616 C C . MET A 1 85 ? 10.804 5.325 0.561 1.00 96.81 85 MET A C 1
ATOM 618 O O . MET A 1 85 ? 11.790 5.314 -0.184 1.00 96.81 85 MET A O 1
ATOM 622 N N . PHE A 1 86 ? 9.811 6.191 0.378 1.00 93.81 86 PHE A N 1
ATOM 623 C CA . PHE A 1 86 ? 9.816 7.161 -0.708 1.00 93.81 86 PHE A CA 1
ATOM 624 C C . PHE A 1 86 ? 10.581 8.406 -0.254 1.00 93.81 86 PHE A C 1
ATOM 626 O O . PHE A 1 86 ? 10.106 9.213 0.542 1.00 93.81 86 PHE A O 1
ATOM 633 N N . SER A 1 87 ? 11.800 8.578 -0.768 1.00 90.38 87 SER A N 1
ATOM 634 C CA . SER A 1 87 ? 12.601 9.779 -0.501 1.00 90.38 87 SER A CA 1
ATOM 635 C C . SER A 1 87 ? 12.052 11.030 -1.196 1.00 90.38 87 SER A C 1
ATOM 637 O O . SER A 1 87 ? 12.303 12.144 -0.733 1.00 90.38 87 SER A O 1
ATOM 639 N N . ASN A 1 88 ? 11.275 10.843 -2.267 1.00 88.50 88 ASN A N 1
ATOM 640 C CA . ASN A 1 88 ? 10.599 11.869 -3.055 1.00 88.50 88 ASN A CA 1
ATOM 641 C C . ASN A 1 88 ? 9.152 11.437 -3.318 1.00 88.50 88 ASN A C 1
ATOM 643 O O . ASN A 1 88 ? 8.889 10.243 -3.414 1.00 88.50 88 ASN A O 1
ATOM 647 N N . GLY A 1 89 ? 8.255 12.404 -3.523 1.00 84.56 89 GLY A N 1
ATOM 648 C CA . GLY A 1 89 ? 6.833 12.129 -3.733 1.00 84.56 89 GLY A CA 1
ATOM 649 C C . GLY A 1 89 ? 6.085 11.851 -2.427 1.00 84.56 89 GLY A C 1
ATOM 650 O O . GLY A 1 89 ? 6.676 11.489 -1.408 1.00 84.56 89 GLY A O 1
ATOM 651 N N . GLY A 1 90 ? 4.784 12.098 -2.456 1.00 92.50 90 GLY A N 1
ATOM 652 C CA . GLY A 1 90 ? 3.830 11.689 -1.430 1.00 92.50 90 GLY A CA 1
ATOM 653 C C . GLY A 1 90 ? 2.712 10.910 -2.108 1.00 92.50 90 GLY A C 1
ATOM 654 O O . GLY A 1 90 ? 2.663 10.878 -3.334 1.00 92.50 90 GLY A O 1
ATOM 655 N N . THR A 1 91 ? 1.847 10.303 -1.311 1.00 96.94 91 THR A N 1
ATOM 656 C CA . THR A 1 91 ? 0.743 9.469 -1.795 1.00 96.94 91 THR A CA 1
ATOM 657 C C . THR A 1 91 ? -0.569 9.936 -1.175 1.00 96.94 91 THR A C 1
ATOM 659 O O . THR A 1 91 ? -0.573 10.742 -0.234 1.00 96.94 91 THR A O 1
ATOM 662 N N . ASP A 1 92 ? -1.699 9.378 -1.620 1.00 97.31 92 ASP A N 1
ATOM 663 C CA . ASP A 1 92 ? -3.013 9.636 -1.008 1.00 97.31 92 ASP A CA 1
ATOM 664 C C . ASP A 1 92 ? -3.006 9.364 0.519 1.00 97.31 92 ASP A C 1
ATOM 666 O O . ASP A 1 92 ? -3.769 9.988 1.263 1.00 97.31 92 ASP A O 1
ATOM 670 N N . GLY A 1 93 ? -2.086 8.524 1.024 1.00 97.81 93 GLY A N 1
ATOM 671 C CA . GLY A 1 93 ? -1.888 8.268 2.456 1.00 97.81 93 GLY A CA 1
ATOM 672 C C . GLY A 1 93 ? -1.687 9.539 3.288 1.00 97.81 93 GLY A C 1
ATOM 673 O O . GLY A 1 93 ? -2.208 9.641 4.403 1.00 97.8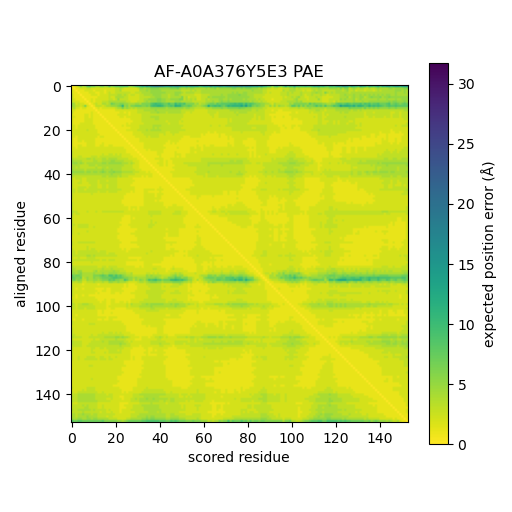1 93 GLY A O 1
ATOM 674 N N . GLY A 1 94 ? -1.021 10.551 2.731 1.00 97.38 94 GLY A N 1
ATOM 675 C CA . GLY A 1 94 ? -0.824 11.849 3.372 1.00 97.38 94 GLY A CA 1
ATOM 676 C C . GLY A 1 94 ? -2.123 12.604 3.650 1.00 97.38 94 GLY A C 1
ATOM 677 O O . GLY A 1 94 ? -2.326 13.119 4.749 1.00 97.38 94 GLY A O 1
ATOM 678 N N . ALA A 1 95 ? -3.034 12.647 2.678 1.00 97.62 95 ALA A N 1
ATOM 679 C CA . ALA A 1 95 ? -4.318 13.330 2.836 1.00 97.62 95 ALA A CA 1
ATOM 680 C C . ALA A 1 95 ? -5.308 12.514 3.681 1.00 97.62 95 ALA A C 1
ATOM 682 O O . ALA A 1 95 ? -6.069 13.078 4.473 1.00 97.62 95 ALA A O 1
ATOM 683 N N . VAL A 1 96 ? -5.295 11.189 3.518 1.00 98.44 96 VAL A N 1
ATOM 684 C CA . VAL A 1 96 ? -6.212 10.262 4.191 1.00 98.44 96 VAL A CA 1
ATOM 685 C C . VAL A 1 96 ? -5.962 10.255 5.701 1.00 98.44 96 VAL A C 1
ATOM 687 O O . VAL A 1 96 ? -6.899 10.492 6.465 1.00 98.44 96 VAL A O 1
ATOM 690 N N . HIS A 1 97 ? -4.712 10.077 6.146 1.00 98.62 97 HIS A N 1
ATOM 691 C CA . HIS A 1 97 ? -4.422 9.892 7.573 1.00 98.62 97 HIS A CA 1
ATOM 692 C C . HIS A 1 97 ? -4.688 11.135 8.434 1.00 98.62 97 HIS A C 1
ATOM 694 O O . HIS A 1 97 ? -4.944 10.998 9.626 1.00 98.62 97 HIS A O 1
ATOM 700 N N . LEU A 1 98 ? -4.659 12.337 7.845 1.00 98.38 98 LEU A N 1
ATOM 701 C CA . LEU A 1 98 ? -4.954 13.609 8.524 1.00 98.38 98 LEU A CA 1
ATOM 702 C C . LEU A 1 98 ? -6.447 13.960 8.532 1.00 98.38 98 LEU A C 1
ATOM 704 O O . LEU A 1 98 ? -6.832 15.042 8.980 1.00 98.38 98 LEU A O 1
ATOM 708 N N . THR A 1 99 ? -7.309 13.095 7.998 1.00 98.31 99 THR A N 1
ATOM 709 C CA . THR A 1 99 ? -8.745 13.367 7.963 1.00 98.31 99 THR A CA 1
ATOM 710 C C . THR A 1 99 ? -9.355 13.276 9.366 1.00 98.31 99 THR A C 1
ATOM 712 O O . THR A 1 99 ? -9.119 12.327 10.108 1.00 98.31 99 THR A O 1
ATOM 715 N N . GLY A 1 100 ? -10.179 14.265 9.727 1.00 97.12 100 GLY A N 1
ATOM 716 C CA . GLY A 1 100 ? -10.875 14.296 11.015 1.00 97.12 100 GLY A CA 1
ATOM 717 C C . GLY A 1 100 ? -9.904 14.427 12.189 1.00 97.12 100 GLY A C 1
ATOM 718 O O . GLY A 1 100 ? -9.096 15.350 12.227 1.00 97.12 100 GLY A O 1
ATOM 719 N N . THR A 1 101 ? -9.999 13.509 13.149 1.00 97.81 101 THR A N 1
ATOM 720 C CA . THR A 1 101 ? -9.083 13.415 14.299 1.00 97.81 101 THR A CA 1
ATOM 721 C C . THR A 1 101 ? -7.897 12.483 14.046 1.00 97.81 101 THR A C 1
ATOM 723 O O . THR A 1 101 ? -7.168 12.159 14.980 1.00 97.81 101 THR A O 1
ATOM 726 N N . GLY A 1 102 ? -7.706 12.053 12.799 1.00 98.25 102 GLY A N 1
ATOM 727 C CA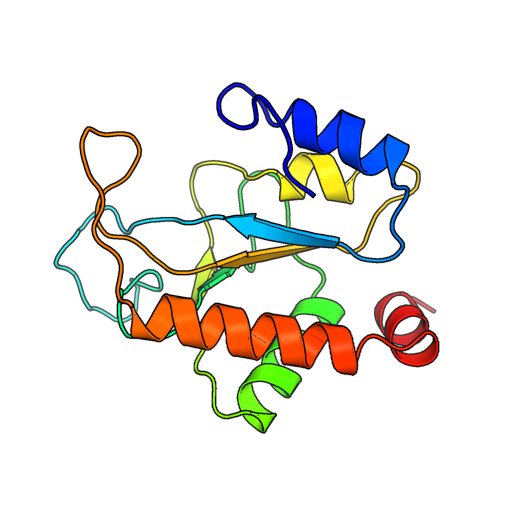 . GLY A 1 102 ? -6.668 11.120 12.391 1.00 98.25 102 GLY A CA 1
ATOM 728 C C . GLY A 1 102 ? -7.230 9.744 12.044 1.00 98.25 102 GLY A C 1
ATOM 729 O O . GLY A 1 102 ? -8.116 9.235 12.728 1.00 98.25 102 GLY A O 1
ATOM 730 N N . VAL A 1 103 ? -6.687 9.142 10.986 1.00 98.69 103 VAL A N 1
ATOM 731 C CA . VAL A 1 103 ? -7.025 7.791 10.518 1.00 98.69 103 VAL A CA 1
ATOM 732 C C . VAL A 1 103 ? -5.735 6.964 10.437 1.00 98.69 103 VAL A C 1
ATOM 734 O O . VAL A 1 103 ? -4.843 7.321 9.661 1.00 98.69 103 VAL A O 1
ATOM 737 N N . PRO A 1 104 ? -5.599 5.851 11.182 1.00 98.62 104 PRO A N 1
ATOM 738 C CA . PRO A 1 104 ? -4.508 4.898 10.995 1.00 98.62 104 PRO A CA 1
ATOM 739 C C . PRO A 1 104 ? -4.447 4.443 9.537 1.00 98.62 104 PRO A C 1
ATOM 741 O O . PRO A 1 104 ? -5.394 3.846 9.023 1.00 98.62 104 PRO A O 1
ATOM 744 N N . THR A 1 105 ? -3.344 4.760 8.863 1.00 98.88 105 THR A N 1
ATOM 745 C CA . THR A 1 105 ? -3.220 4.583 7.414 1.00 98.88 105 THR A CA 1
ATOM 746 C C . THR A 1 105 ? -1.897 3.926 7.062 1.00 98.88 105 THR A C 1
ATOM 748 O O . THR A 1 105 ? -0.859 4.271 7.625 1.00 98.88 105 THR A O 1
ATOM 751 N N . VAL A 1 106 ? -1.933 3.000 6.109 1.00 98.62 106 VAL A N 1
ATOM 752 C CA . VAL A 1 106 ? -0.746 2.409 5.484 1.00 98.62 106 VAL A CA 1
ATOM 753 C C . VAL A 1 106 ? -0.871 2.482 3.967 1.00 98.62 106 VAL A C 1
ATOM 755 O O . VAL A 1 106 ? -1.982 2.432 3.435 1.00 98.62 106 VAL A O 1
ATOM 758 N N . VAL A 1 107 ? 0.264 2.597 3.282 1.00 98.81 107 VAL A N 1
ATOM 759 C CA . VAL A 1 107 ? 0.347 2.571 1.819 1.00 98.81 107 VAL A CA 1
ATOM 760 C C . VAL A 1 107 ? 1.035 1.277 1.391 1.00 98.81 107 VAL A C 1
ATOM 762 O O . VAL A 1 107 ? 2.041 0.869 1.977 1.00 98.81 107 VAL A O 1
ATOM 765 N N . MET A 1 108 ? 0.477 0.601 0.393 1.00 98.81 108 MET A N 1
ATOM 766 C CA . MET A 1 108 ? 1.012 -0.654 -0.138 1.00 98.81 108 MET A CA 1
ATOM 767 C C . MET A 1 108 ? 0.587 -0.873 -1.584 1.00 98.81 108 MET A C 1
ATOM 769 O O . MET A 1 108 ? -0.418 -0.333 -2.031 1.00 98.81 108 MET A O 1
ATOM 773 N N . GLY A 1 109 ? 1.318 -1.699 -2.320 1.00 98.69 109 GLY A N 1
ATOM 774 C CA . GLY A 1 109 ? 0.942 -2.033 -3.690 1.00 98.69 109 GLY A CA 1
ATOM 775 C C . GLY A 1 109 ? 2.041 -2.750 -4.461 1.00 98.69 109 GLY A C 1
ATOM 776 O O . GLY A 1 109 ? 3.152 -2.918 -3.955 1.00 98.69 109 GLY A O 1
ATOM 777 N N . PRO A 1 110 ? 1.752 -3.215 -5.686 1.00 98.75 110 PRO A N 1
ATOM 778 C CA . PRO A 1 110 ? 2.759 -3.837 -6.530 1.00 98.75 110 PRO A CA 1
ATOM 779 C C . PRO A 1 110 ? 3.788 -2.798 -6.991 1.00 98.75 110 PRO A C 1
ATOM 781 O O . PRO A 1 110 ? 3.443 -1.671 -7.362 1.00 98.75 110 PRO A O 1
ATOM 784 N N . ALA A 1 111 ? 5.060 -3.191 -7.008 1.00 98.69 111 ALA A N 1
ATOM 785 C CA . ALA A 1 111 ? 6.103 -2.388 -7.626 1.00 98.69 111 ALA A CA 1
ATOM 786 C C . ALA A 1 111 ? 5.915 -2.338 -9.149 1.00 98.69 111 ALA A C 1
ATOM 788 O O . ALA A 1 111 ? 5.311 -3.226 -9.760 1.00 98.69 111 ALA A O 1
ATOM 789 N N . THR A 1 112 ? 6.482 -1.316 -9.777 1.00 98.81 112 THR A N 1
ATOM 790 C CA . THR A 1 112 ? 6.546 -1.197 -11.235 1.00 98.81 112 THR A CA 1
ATOM 791 C C . THR A 1 112 ? 7.964 -0.877 -11.696 1.00 98.81 112 THR A C 1
ATOM 793 O O . THR A 1 112 ? 8.821 -0.421 -10.939 1.00 98.81 112 THR A O 1
ATOM 796 N N . ARG A 1 113 ? 8.231 -1.112 -12.979 1.00 98.75 113 ARG A N 1
ATOM 797 C CA . ARG A 1 113 ? 9.328 -0.474 -13.711 1.00 98.75 113 ARG A CA 1
ATOM 798 C C . ARG A 1 113 ? 8.763 0.645 -14.557 1.00 98.75 113 ARG A C 1
ATOM 800 O O . ARG A 1 113 ? 7.773 0.426 -15.257 1.00 98.75 113 ARG A O 1
ATOM 807 N N . HIS A 1 114 ? 9.456 1.782 -14.542 1.00 98.25 114 HIS A N 1
ATOM 808 C CA . HIS A 1 114 ? 8.997 3.044 -15.123 1.00 98.25 114 HIS A CA 1
ATOM 809 C C . HIS A 1 114 ? 7.701 3.559 -14.468 1.00 98.25 114 HIS A C 1
ATOM 811 O O . HIS A 1 114 ? 6.927 2.806 -13.883 1.00 98.25 114 HIS A O 1
ATOM 817 N N . GLY A 1 115 ? 7.451 4.857 -14.575 1.00 96.38 115 GLY A N 1
ATOM 818 C CA . GLY A 1 115 ? 6.260 5.499 -14.027 1.00 96.38 115 GLY A CA 1
ATOM 819 C C . GLY A 1 115 ? 6.121 6.900 -14.599 1.00 96.38 115 GLY A C 1
ATOM 820 O O . GLY A 1 115 ? 7.113 7.479 -15.044 1.00 96.38 115 GLY A O 1
ATOM 821 N N . HIS A 1 116 ? 4.891 7.415 -14.635 1.00 96.00 116 HIS A N 1
ATOM 822 C C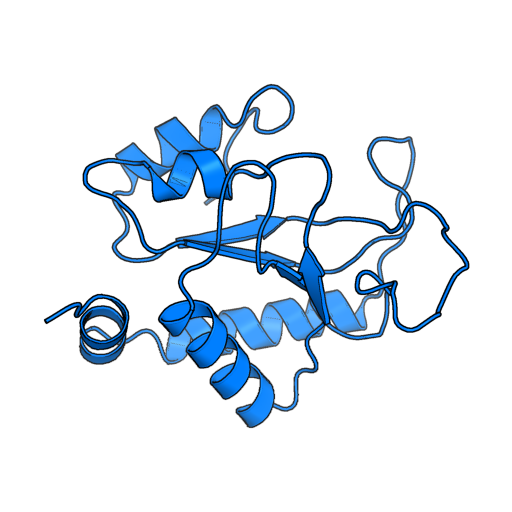A . HIS A 1 116 ? 4.578 8.766 -15.119 1.00 96.00 116 HIS A CA 1
ATOM 823 C C . HIS A 1 116 ? 5.082 9.003 -16.556 1.00 96.00 116 HIS A C 1
ATOM 825 O O . HIS A 1 116 ? 5.585 10.067 -16.915 1.00 96.00 116 HIS A O 1
ATOM 831 N N . CYS A 1 117 ? 4.978 7.968 -17.389 1.00 97.62 117 CYS A N 1
ATOM 832 C CA . CYS A 1 117 ? 5.360 7.988 -18.794 1.00 97.62 117 CYS A CA 1
ATOM 833 C C . CYS A 1 117 ? 4.389 7.119 -19.609 1.00 97.62 117 CYS A C 1
ATOM 835 O O . CYS A 1 117 ? 3.370 6.670 -19.091 1.00 97.62 117 CYS A O 1
ATOM 837 N N . ALA A 1 118 ? 4.686 6.887 -20.890 1.00 98.50 118 ALA A N 1
ATOM 838 C CA . ALA A 1 118 ? 3.781 6.173 -21.791 1.00 98.50 118 ALA A CA 1
ATOM 839 C C . ALA A 1 118 ? 3.461 4.729 -21.356 1.00 98.50 118 ALA A C 1
ATOM 841 O O . ALA A 1 118 ? 2.394 4.225 -21.696 1.00 98.50 118 ALA A O 1
ATOM 842 N N . ALA A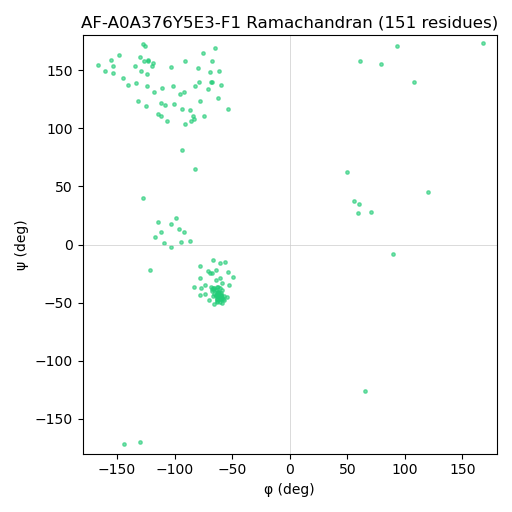 1 119 ? 4.374 4.057 -20.645 1.00 98.31 119 ALA A N 1
ATOM 843 C CA . ALA A 1 119 ? 4.180 2.678 -20.213 1.00 98.31 119 ALA A CA 1
ATOM 844 C C . ALA A 1 119 ? 4.975 2.340 -18.947 1.00 98.31 119 ALA A C 1
ATOM 846 O O . ALA A 1 119 ? 6.104 2.794 -18.766 1.00 98.31 119 ALA A O 1
ATOM 847 N N . SER A 1 120 ? 4.402 1.454 -18.137 1.00 98.69 120 SER A N 1
ATOM 848 C CA . SER A 1 120 ? 5.042 0.807 -16.991 1.00 98.69 120 SER A CA 1
ATOM 849 C C . SER A 1 120 ? 4.976 -0.710 -17.149 1.00 98.69 120 SER A C 1
ATOM 851 O O . SER A 1 120 ? 4.127 -1.232 -17.873 1.00 98.69 120 SER A O 1
ATOM 853 N N . ILE A 1 121 ? 5.869 -1.426 -16.467 1.00 98.88 121 ILE A N 1
ATOM 854 C CA . ILE A 1 121 ? 5.898 -2.895 -16.442 1.00 98.88 121 ILE A CA 1
ATOM 855 C C . ILE A 1 121 ? 5.668 -3.357 -15.004 1.00 98.88 121 ILE A C 1
ATOM 857 O O . ILE A 1 121 ? 6.339 -2.875 -14.093 1.00 98.88 121 ILE A O 1
ATOM 861 N N . ALA A 1 122 ? 4.756 -4.306 -14.811 1.00 98.81 122 ALA A N 1
ATOM 862 C CA . ALA A 1 122 ? 4.458 -4.929 -13.525 1.00 98.81 122 ALA A CA 1
ATOM 863 C C . ALA A 1 122 ? 4.550 -6.456 -13.640 1.00 98.81 122 ALA A C 1
ATOM 865 O O . ALA A 1 122 ? 4.415 -7.007 -14.735 1.00 98.81 122 ALA A O 1
ATOM 866 N N . ASP A 1 123 ? 4.758 -7.133 -12.513 1.00 98.88 123 ASP A N 1
ATOM 867 C CA . ASP A 1 123 ? 4.728 -8.592 -12.438 1.00 98.88 123 ASP A CA 1
ATOM 868 C C . ASP A 1 123 ? 3.340 -9.080 -11.986 1.00 98.88 123 ASP A C 1
ATOM 870 O O . ASP A 1 123 ? 2.784 -8.607 -10.991 1.00 98.88 123 ASP A O 1
ATOM 874 N N . CYS A 1 124 ? 2.750 -10.027 -12.722 1.00 98.81 124 CYS A N 1
ATOM 875 C CA . CYS A 1 124 ? 1.416 -10.542 -12.407 1.00 98.81 124 CYS A CA 1
ATOM 876 C C . CYS A 1 124 ? 1.359 -11.272 -11.057 1.00 98.81 124 CYS A C 1
ATOM 878 O O . CYS A 1 124 ? 0.312 -11.254 -10.408 1.00 98.81 124 CYS A O 1
ATOM 880 N N . ARG A 1 125 ? 2.452 -11.905 -10.616 1.00 98.75 125 ARG A N 1
ATOM 881 C CA . ARG A 1 125 ? 2.525 -12.568 -9.310 1.00 98.75 125 ARG A CA 1
ATOM 882 C C . ARG A 1 125 ? 2.418 -11.549 -8.185 1.00 98.75 125 ARG A C 1
ATOM 884 O O . ARG A 1 125 ? 1.653 -11.798 -7.260 1.00 98.75 125 ARG A O 1
ATOM 891 N N . ASP A 1 126 ? 3.089 -10.404 -8.293 1.00 98.88 126 ASP A N 1
ATOM 892 C CA . ASP A 1 126 ? 3.002 -9.340 -7.282 1.00 98.88 126 ASP A CA 1
ATOM 893 C C . ASP A 1 126 ? 1.567 -8.807 -7.160 1.00 98.88 126 ASP A C 1
ATOM 895 O O . ASP A 1 126 ? 1.068 -8.602 -6.054 1.00 98.88 126 ASP A O 1
ATOM 899 N N . ILE A 1 127 ? 0.865 -8.640 -8.287 1.00 98.88 127 ILE A N 1
ATOM 900 C CA . ILE A 1 127 ? -0.542 -8.202 -8.309 1.00 98.88 127 ILE A CA 1
ATOM 901 C C . ILE A 1 127 ? -1.442 -9.230 -7.606 1.00 98.88 127 ILE A C 1
ATOM 903 O O . ILE A 1 127 ? -2.264 -8.866 -6.762 1.00 98.88 127 ILE A O 1
ATOM 907 N N . LEU A 1 128 ? -1.276 -10.518 -7.918 1.00 98.88 128 LEU A N 1
ATOM 908 C CA . LEU A 1 128 ? -2.056 -11.594 -7.298 1.00 98.88 128 LEU A CA 1
ATOM 909 C C . LEU A 1 128 ? -1.741 -11.748 -5.802 1.00 98.88 128 LEU A C 1
ATOM 911 O O . LEU A 1 128 ? -2.652 -11.967 -5.004 1.00 98.88 128 LEU A O 1
ATOM 915 N N . GLN A 1 129 ? -0.481 -11.582 -5.403 1.00 98.88 129 GLN A N 1
ATOM 916 C CA . GLN A 1 129 ? -0.067 -11.589 -3.998 1.00 98.88 129 GLN A CA 1
ATOM 917 C C . GLN A 1 129 ? -0.617 -10.380 -3.235 1.00 98.88 129 GLN A C 1
ATOM 919 O O . GLN A 1 129 ? -1.065 -10.536 -2.100 1.00 98.88 129 GLN A O 1
ATOM 924 N N . MET A 1 130 ? -0.672 -9.197 -3.856 1.00 98.88 130 MET A N 1
ATOM 925 C CA . MET A 1 130 ? -1.324 -8.020 -3.273 1.00 98.88 130 MET A CA 1
ATOM 926 C C . MET A 1 130 ? -2.822 -8.274 -3.060 1.00 98.88 130 MET A C 1
ATOM 928 O O . MET A 1 130 ? -3.353 -7.988 -1.989 1.00 98.88 130 MET A O 1
ATOM 932 N N . GLN A 1 131 ? -3.505 -8.871 -4.043 1.00 98.88 131 GLN A N 1
ATOM 933 C CA . GLN A 1 131 ? -4.912 -9.265 -3.911 1.00 98.88 131 GLN A CA 1
ATOM 934 C C . GLN A 1 131 ? -5.112 -10.266 -2.761 1.00 98.88 131 GLN A C 1
ATOM 936 O O . GLN A 1 131 ? -6.032 -10.105 -1.953 1.00 98.88 131 GLN A O 1
ATOM 941 N N . GLN A 1 132 ? -4.252 -11.284 -2.672 1.00 98.88 132 GLN A N 1
ATOM 942 C CA . GLN A 1 132 ? -4.288 -12.286 -1.606 1.00 98.88 132 GLN A CA 1
ATOM 943 C C . GLN A 1 132 ? -4.102 -11.635 -0.229 1.00 98.88 132 GLN A C 1
ATOM 945 O O . GLN A 1 132 ? -4.887 -11.901 0.685 1.00 98.88 132 GLN A O 1
ATOM 950 N N . LEU A 1 133 ? -3.110 -10.749 -0.094 1.00 98.94 133 LEU A N 1
ATOM 951 C CA . LEU A 1 133 ? -2.831 -10.030 1.144 1.00 98.94 133 LEU A CA 1
ATOM 952 C C . LEU A 1 133 ? -3.996 -9.122 1.546 1.00 98.94 133 LEU A C 1
ATOM 954 O O . LEU A 1 133 ? -4.448 -9.202 2.683 1.00 98.94 133 LEU A O 1
ATOM 958 N N . LEU A 1 134 ? -4.553 -8.329 0.626 1.00 98.81 134 LEU A N 1
ATOM 959 C CA . LEU A 1 134 ? -5.704 -7.468 0.929 1.00 98.81 134 LEU A CA 1
ATOM 960 C C . LEU A 1 134 ? -6.908 -8.266 1.421 1.00 98.81 134 LEU A C 1
ATOM 962 O O . LEU A 1 134 ? -7.516 -7.903 2.428 1.00 98.81 134 LEU A O 1
ATOM 966 N N . SER A 1 135 ? -7.228 -9.378 0.754 1.00 98.81 135 SER A N 1
ATOM 967 C CA . SER A 1 135 ? -8.308 -10.261 1.196 1.00 98.81 135 SER A CA 1
ATOM 968 C C . SER A 1 135 ? -8.044 -10.806 2.603 1.00 98.81 135 SER A C 1
ATOM 970 O O . SER A 1 135 ? -8.955 -10.836 3.430 1.00 98.81 135 SER A O 1
ATOM 972 N N . ALA A 1 136 ? -6.809 -11.223 2.893 1.00 98.81 136 ALA A N 1
ATOM 973 C CA . ALA A 1 136 ? -6.434 -11.771 4.193 1.00 98.81 136 ALA A CA 1
ATOM 974 C C . ALA A 1 136 ? -6.475 -10.726 5.320 1.00 98.81 136 ALA A C 1
ATOM 976 O O . ALA A 1 136 ? -6.934 -11.053 6.418 1.00 98.81 136 ALA A O 1
ATOM 977 N N . LEU A 1 137 ? -6.036 -9.491 5.049 1.00 98.81 137 LEU A N 1
ATOM 978 C CA . LEU A 1 137 ? -6.100 -8.368 5.988 1.00 98.81 137 LEU A CA 1
ATOM 979 C C . LEU A 1 137 ? -7.556 -8.035 6.320 1.00 98.81 137 LEU A C 1
ATOM 981 O O . LEU A 1 137 ? -7.915 -7.990 7.492 1.00 98.81 137 LEU A O 1
ATOM 985 N N . ILE A 1 138 ? -8.415 -7.884 5.306 1.00 98.56 138 ILE A N 1
ATOM 986 C CA . ILE A 1 138 ? -9.838 -7.557 5.499 1.00 98.56 138 ILE A CA 1
ATOM 987 C C . ILE A 1 138 ? -10.545 -8.628 6.339 1.00 98.56 138 ILE A C 1
ATOM 989 O O . ILE A 1 138 ? -11.279 -8.292 7.264 1.00 98.56 138 ILE A O 1
ATOM 993 N N . GLN A 1 139 ? -10.293 -9.913 6.075 1.00 98.50 139 GLN A N 1
ATOM 994 C CA . GLN A 1 139 ? -10.887 -11.017 6.845 1.00 98.50 139 GLN A CA 1
ATOM 995 C C . GLN A 1 139 ? -10.454 -11.041 8.321 1.00 98.50 139 GLN A C 1
ATOM 997 O O . GLN A 1 139 ? -11.148 -11.629 9.147 1.00 98.50 139 GLN A O 1
ATOM 1002 N N . ARG A 1 140 ? -9.319 -10.417 8.655 1.00 98.50 140 ARG A N 1
ATOM 1003 C CA . ARG A 1 140 ? -8.763 -10.341 10.015 1.00 98.50 140 ARG A CA 1
AT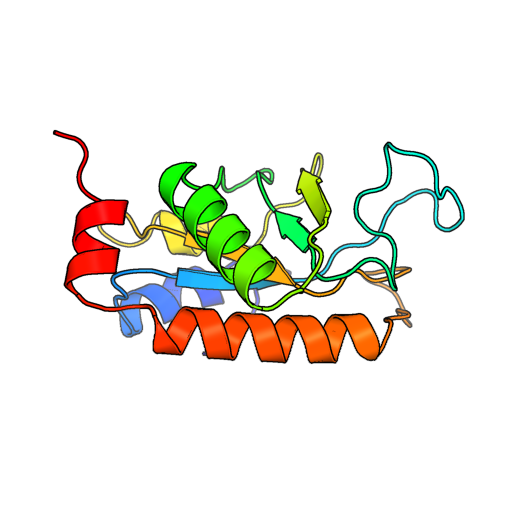OM 1004 C C . ARG A 1 140 ? -8.995 -8.986 10.689 1.00 98.50 140 ARG A C 1
ATOM 1006 O O . ARG A 1 140 ? -8.615 -8.822 11.846 1.00 98.50 140 ARG A O 1
ATOM 1013 N N . LEU A 1 141 ? -9.606 -8.017 10.005 1.00 97.69 141 LEU A N 1
ATOM 1014 C CA . LEU A 1 141 ? -9.786 -6.652 10.503 1.00 97.69 141 LEU A CA 1
ATOM 1015 C C . LEU A 1 141 ? -11.013 -6.550 11.427 1.00 97.69 141 LEU A C 1
ATOM 1017 O O . LEU A 1 141 ? -12.017 -5.914 11.111 1.00 97.69 141 LEU A O 1
ATOM 1021 N N . THR A 1 142 ? -10.943 -7.234 12.569 1.00 98.38 142 THR A N 1
ATOM 1022 C CA . THR A 1 142 ? -12.003 -7.229 13.589 1.00 98.38 142 THR A CA 1
ATOM 1023 C C . THR A 1 142 ? -12.015 -5.926 14.388 1.00 98.38 142 THR A C 1
ATOM 1025 O O . THR A 1 142 ? -11.037 -5.176 14.397 1.00 98.38 142 THR A O 1
ATOM 1028 N N . ARG A 1 143 ? -13.106 -5.666 15.120 1.00 98.06 143 ARG A N 1
ATOM 1029 C CA . ARG A 1 143 ? -13.195 -4.512 16.027 1.00 98.06 143 ARG A CA 1
ATOM 1030 C C . ARG A 1 143 ? -12.076 -4.537 17.067 1.00 98.06 143 ARG A C 1
ATOM 1032 O O . ARG A 1 143 ? -11.452 -3.512 17.320 1.00 98.06 143 ARG A O 1
ATOM 1039 N N . GLU A 1 144 ? -11.822 -5.700 17.647 1.00 98.31 144 GLU A N 1
ATOM 1040 C CA . GLU A 1 144 ? -10.791 -5.922 18.656 1.00 98.31 144 GLU A CA 1
ATOM 1041 C C . GLU A 1 144 ? -9.402 -5.630 18.081 1.00 98.31 144 GLU A C 1
ATOM 1043 O O . GLU A 1 144 ? -8.611 -4.933 18.715 1.00 98.31 144 GLU A O 1
ATOM 1048 N N . THR A 1 145 ? -9.135 -6.088 16.853 1.00 98.31 145 THR A N 1
ATOM 1049 C CA . THR A 1 145 ? -7.893 -5.789 16.129 1.00 98.31 145 THR A CA 1
ATOM 1050 C C . THR A 1 145 ? -7.716 -4.285 15.941 1.00 98.31 145 THR A C 1
ATOM 1052 O O . THR A 1 145 ? -6.668 -3.751 16.292 1.00 98.31 145 THR A O 1
ATOM 1055 N N . VAL A 1 146 ? -8.736 -3.578 15.445 1.00 97.81 146 VAL A N 1
ATOM 1056 C CA . VAL A 1 146 ? -8.660 -2.122 15.231 1.00 97.81 146 VAL A CA 1
ATOM 1057 C C . VAL A 1 146 ? -8.384 -1.388 16.545 1.00 97.81 146 VAL A C 1
ATOM 1059 O O . VAL A 1 146 ? -7.463 -0.576 16.604 1.00 97.81 146 VAL A O 1
ATOM 1062 N N . VAL A 1 147 ? -9.102 -1.726 17.621 1.00 98.31 147 VAL A N 1
ATOM 1063 C CA . VAL A 1 147 ? -8.884 -1.121 18.946 1.00 98.31 147 VAL A CA 1
ATOM 1064 C C . VAL A 1 147 ? -7.439 -1.318 19.408 1.00 98.31 147 VAL A C 1
ATOM 1066 O O . VAL A 1 147 ? -6.794 -0.339 19.776 1.00 98.31 147 VAL A O 1
ATOM 1069 N N . GLN A 1 148 ? -6.894 -2.536 19.317 1.00 98.00 148 GLN A N 1
ATOM 1070 C CA . GLN A 1 148 ? -5.508 -2.836 19.712 1.00 98.00 148 GLN A CA 1
ATOM 1071 C C . GLN A 1 148 ? -4.465 -2.044 18.909 1.00 98.00 148 GLN A C 1
ATOM 1073 O O . GLN A 1 148 ? -3.450 -1.603 19.461 1.00 98.00 148 GLN A O 1
ATOM 1078 N N . LEU A 1 149 ? -4.714 -1.839 17.613 1.00 97.69 149 LEU A N 1
ATOM 1079 C CA . LEU A 1 149 ? -3.838 -1.058 16.735 1.00 97.69 149 LEU A CA 1
ATOM 1080 C C . LEU A 1 149 ? -3.848 0.441 17.074 1.00 97.69 149 LEU A C 1
ATOM 1082 O O . LEU A 1 149 ? -2.863 1.127 16.800 1.00 97.69 149 LEU A O 1
ATOM 1086 N N . THR A 1 150 ? -4.925 0.932 17.693 1.00 97.44 150 THR A N 1
ATOM 1087 C CA . THR A 1 150 ? -5.129 2.351 18.044 1.00 97.44 150 THR A CA 1
ATOM 1088 C C . THR A 1 150 ? -5.044 2.669 19.536 1.00 97.44 150 THR A C 1
ATOM 1090 O O . THR A 1 150 ? -5.237 3.818 19.927 1.00 97.44 150 THR A O 1
ATOM 1093 N N . ASP A 1 151 ? -4.765 1.682 20.386 1.00 97.12 151 ASP A N 1
ATOM 1094 C CA . ASP A 1 151 ? -4.567 1.927 21.813 1.00 97.12 151 ASP A CA 1
ATOM 1095 C C . ASP A 1 151 ? -3.165 2.498 22.057 1.00 97.12 151 ASP A C 1
ATOM 1097 O O . ASP A 1 151 ? -2.165 1.896 21.666 1.00 97.12 151 ASP A O 1
ATOM 1101 N N . PHE A 1 152 ? -3.075 3.669 22.678 1.00 95.75 152 PHE A N 1
ATOM 1102 C CA . PHE A 1 152 ? -1.809 4.363 22.953 1.00 95.75 152 PHE A CA 1
ATOM 1103 C C . PHE A 1 152 ? -1.536 4.535 24.451 1.00 95.75 152 PHE A C 1
ATOM 1105 O O . PHE A 1 152 ? -0.611 5.265 24.812 1.00 95.75 152 PHE A O 1
ATOM 1112 N N . ARG A 1 153 ? -2.366 3.937 25.311 1.00 94.19 153 ARG A N 1
ATOM 1113 C CA . ARG A 1 153 ? -2.237 4.035 26.768 1.00 94.19 153 ARG A CA 1
ATOM 1114 C C . ARG A 1 153 ? -1.375 2.923 27.353 1.00 94.19 153 ARG A C 1
ATOM 1116 O O . ARG A 1 153 ? -1.141 1.910 26.659 1.00 94.19 153 ARG A O 1
#

Sequence (153 aa):
MASSSEEVGLRGGQTATRAVSPDVAIVLDTACWAKNFDYGAANHRQIGNGPMLVLSDKSLIAPPKLTAWVETVAAEIGVPLQADMFSNGGTDGGAVHLTGTGVPTVVMGPATRHGHCAASIADCRDILQMQQLLSALIQRLTRETVVQLTDFR

Foldseek 3Di:
DDFPDFVVPLVRLQVVLLVVVDQAEEAEDEEEDPVNPDPDPQDLQDAPQAKEWECEEPQDHAQPLVSVVLVVLCVVVVTGYRYDYHPDDDGNQNSNQPHDVGHRYIYMYHYWHDDPDPDIHHHPVNRVSVVVSVVSCVVVPDPVSSCVSPDPD

Radius of gyration: 15.24 Å; Cα contacts (8 Å, |Δi|>4): 267; chains: 1; bounding box: 38×34×49 Å

Solvent-accessible surface area (backbone atoms only — not comparable to full-atom values): 8569 Å² total; per-residue (Å²): 139,86,67,48,61,46,97,79,68,25,51,21,28,42,55,53,42,64,75,67,60,62,83,61,47,80,36,79,53,72,50,47,50,91,59,80,85,58,82,52,95,86,52,42,32,48,60,69,58,29,21,27,39,40,52,31,38,75,49,36,71,36,50,67,59,56,53,53,50,51,52,52,53,25,58,75,73,70,45,55,67,18,76,28,68,41,92,65,62,63,56,46,41,30,37,36,26,64,42,88,96,53,23,59,38,39,39,32,29,40,22,20,43,54,66,100,62,98,63,65,48,69,34,69,64,11,49,53,45,38,52,53,45,52,54,53,51,61,79,60,66,41,73,67,51,53,49,63,59,67,61,85,126

pLDDT: mean 97.59, std 2.42, range [83.38, 98.94]

Mean predicted aligned error: 2.34 Å

Organism: Escherichia coli (NCBI:txid562)

InterPro domains:
  IPR008007 Peptidase M42 [PF05343] (2-133)
  IPR051464 Peptidase M42 aminopeptidase [PTHR32481] (2-145)

Secondary structure (DSSP, 8-state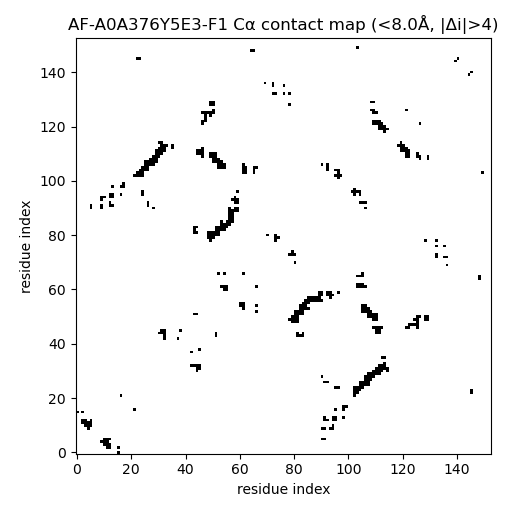):
---S-GGGTSHHHHHHHHHH--SSEEEE---B-SSTT--STT----TTS--EEEEE-SS-B--HHHHHHHHHHHHHTT---EEEE-SS---HHHHHHTSTT---EEEEE--BBS-SSS--B--HHHHHHHHHHHHHHHHH--HHHHHHHH---